Protein AF-A0A955PQR2-F1 (afdb_monomer_lite)

Sequence (74 aa):
MFLRSLVCLVLFGAISAQGAVTFESLLSEMTQLESLAKYPDPPYKTVQFSSTDRRSTAPYAPEWYANSDGFGKE

Structure (mmCIF, N/CA/C/O backbone):
data_AF-A0A955PQR2-F1
#
_entry.id   AF-A0A955PQR2-F1
#
loop_
_atom_site.group_PDB
_atom_site.id
_atom_site.type_symbol
_atom_site.label_atom_id
_atom_site.label_alt_id
_atom_site.label_comp_id
_atom_site.label_asym_id
_atom_site.label_entity_id
_atom_site.label_seq_id
_atom_site.pdbx_PDB_ins_code
_atom_site.Cartn_x
_atom_site.Cartn_y
_atom_site.Cartn_z
_atom_site.occupancy
_atom_site.B_iso_or_equiv
_atom_site.auth_seq_id
_atom_site.auth_comp_id
_atom_site.auth_asym_id
_atom_site.auth_atom_id
_atom_site.pdbx_PDB_model_num
ATOM 1 N N . MET A 1 1 ? -40.125 -16.328 23.609 1.00 56.22 1 MET A N 1
ATOM 2 C CA . MET A 1 1 ? -39.992 -15.556 22.351 1.00 56.22 1 MET A CA 1
ATOM 3 C C . MET A 1 1 ? -39.201 -14.262 22.551 1.00 56.22 1 MET A C 1
ATOM 5 O O . MET A 1 1 ? -38.218 -14.080 21.851 1.00 56.22 1 MET A O 1
ATOM 9 N N . PHE A 1 2 ? -39.521 -13.442 23.561 1.00 55.59 2 PHE A N 1
ATOM 10 C CA . PHE A 1 2 ? -38.816 -12.182 23.870 1.00 55.59 2 PHE A CA 1
ATOM 11 C C . PHE A 1 2 ? -37.303 -12.306 24.128 1.00 55.59 2 PHE A C 1
ATOM 13 O O . PHE A 1 2 ? -36.534 -11.497 23.620 1.00 55.59 2 PHE A O 1
ATOM 20 N N . LEU A 1 3 ? -36.857 -13.350 24.837 1.00 53.62 3 LEU A N 1
ATOM 21 C CA . LEU A 1 3 ? -35.432 -13.539 25.144 1.00 53.62 3 LEU A CA 1
ATOM 22 C C . LEU A 1 3 ? -34.579 -13.824 23.892 1.00 53.62 3 LEU A C 1
ATOM 24 O O . LEU A 1 3 ? -33.427 -13.420 23.826 1.00 53.62 3 LEU A O 1
ATOM 28 N N . ARG A 1 4 ? -35.161 -14.467 22.868 1.00 54.84 4 ARG A N 1
ATOM 29 C CA . ARG A 1 4 ? -34.477 -14.732 21.590 1.00 54.84 4 ARG A CA 1
ATOM 30 C C . ARG A 1 4 ? -34.369 -13.472 20.726 1.00 54.84 4 ARG A C 1
ATOM 32 O O . ARG A 1 4 ? -33.327 -13.248 20.124 1.00 54.84 4 ARG A O 1
ATOM 39 N N . SER A 1 5 ? -35.405 -12.630 20.712 1.00 56.00 5 SER A N 1
ATOM 40 C CA . SER A 1 5 ? -35.368 -11.336 20.012 1.00 56.00 5 SER A CA 1
ATOM 41 C C . SER A 1 5 ? -34.397 -10.344 20.657 1.00 56.00 5 SER A C 1
ATOM 43 O O . SER A 1 5 ? -33.744 -9.599 19.935 1.00 56.00 5 SER A O 1
ATOM 45 N N . LEU A 1 6 ? -34.250 -10.366 21.989 1.00 55.22 6 LEU A N 1
ATOM 46 C CA . LEU A 1 6 ? -33.278 -9.524 22.696 1.00 55.22 6 LEU A CA 1
ATOM 47 C C . LEU A 1 6 ? -31.828 -9.920 22.360 1.00 55.22 6 LEU A C 1
ATOM 49 O O . LEU A 1 6 ? -30.997 -9.050 22.125 1.00 55.22 6 LEU A O 1
ATOM 53 N N . VAL A 1 7 ? -31.539 -11.225 22.263 1.00 57.66 7 VAL A N 1
ATOM 54 C CA . VAL A 1 7 ? -30.216 -11.742 21.859 1.00 57.66 7 VAL A CA 1
ATOM 55 C C . VAL A 1 7 ? -29.861 -11.327 20.426 1.00 57.66 7 VAL A C 1
ATOM 57 O O . VAL A 1 7 ? -28.734 -10.901 20.187 1.00 57.66 7 VAL A O 1
ATOM 60 N N . CYS A 1 8 ? -30.812 -11.364 19.484 1.00 54.44 8 CYS A N 1
ATOM 61 C CA . CYS A 1 8 ? -30.572 -10.865 18.122 1.00 54.44 8 CYS A CA 1
ATOM 62 C C . CYS A 1 8 ? -30.267 -9.358 18.075 1.00 54.44 8 CYS A C 1
ATOM 64 O O . CYS A 1 8 ? -29.470 -8.937 17.241 1.00 54.44 8 CYS A O 1
ATOM 66 N N . LEU A 1 9 ? -30.870 -8.551 18.957 1.00 53.06 9 LEU A N 1
ATOM 67 C CA . LEU A 1 9 ? -30.669 -7.097 18.975 1.00 53.06 9 LEU A CA 1
ATOM 68 C C . LEU A 1 9 ? -29.271 -6.706 19.488 1.00 53.06 9 LEU A C 1
ATOM 70 O O . LEU A 1 9 ? -28.675 -5.763 18.979 1.00 53.06 9 LEU A O 1
ATOM 74 N N . VAL A 1 10 ? -28.725 -7.453 20.457 1.00 57.31 10 VAL A N 1
ATOM 75 C CA . VAL A 1 10 ? -27.363 -7.229 20.980 1.00 57.31 10 VAL A CA 1
ATOM 76 C C . VAL A 1 10 ? -26.298 -7.640 19.956 1.00 57.31 10 VAL A C 1
ATOM 78 O O . VAL A 1 10 ? -25.279 -6.969 19.832 1.00 57.31 10 VAL A O 1
ATOM 81 N N . LEU A 1 11 ? -26.546 -8.695 19.170 1.00 53.59 11 LEU A N 1
ATOM 82 C CA . LEU A 1 11 ? -25.607 -9.174 18.145 1.00 53.59 11 LEU A CA 1
ATOM 83 C C . LEU A 1 11 ? -25.517 -8.266 16.903 1.00 53.59 11 LEU A C 1
ATOM 85 O O . LEU A 1 11 ? -24.529 -8.336 16.181 1.00 53.59 11 LEU A O 1
ATOM 89 N N . PHE A 1 12 ? -26.512 -7.407 16.661 1.00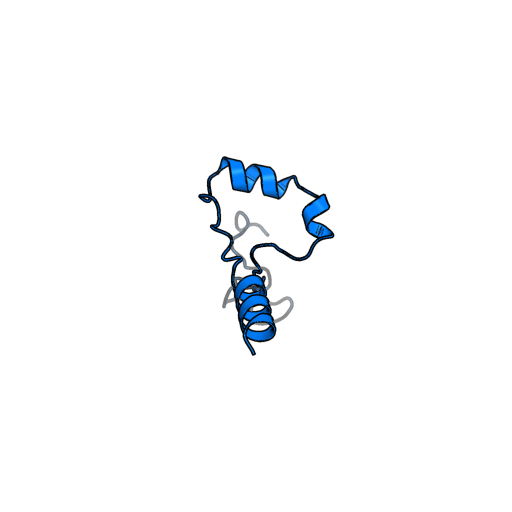 54.75 12 PHE A N 1
ATOM 90 C CA . PHE A 1 12 ? -26.526 -6.446 15.545 1.00 54.75 12 PHE A CA 1
ATOM 91 C C . PHE A 1 12 ? -26.116 -5.016 15.950 1.00 54.75 12 PHE A C 1
ATOM 93 O O . PHE A 1 12 ? -26.099 -4.123 15.106 1.00 54.75 12 PHE A O 1
ATOM 100 N N . GLY A 1 13 ? -25.824 -4.775 17.234 1.00 48.62 13 GLY A N 1
ATOM 101 C CA . GLY A 1 13 ? -25.779 -3.430 17.818 1.00 48.62 13 GLY A CA 1
ATOM 102 C C . GLY A 1 13 ? -24.445 -2.678 17.764 1.00 48.62 13 GLY A C 1
ATOM 103 O O . GLY A 1 13 ? -24.419 -1.508 18.132 1.00 48.62 13 GLY A O 1
ATOM 104 N N . ALA A 1 14 ? -23.345 -3.287 17.321 1.00 55.41 14 ALA A N 1
ATOM 105 C CA . ALA A 1 14 ? -22.053 -2.602 17.247 1.00 55.41 14 ALA A CA 1
ATOM 106 C C . ALA A 1 14 ? -21.780 -2.104 15.821 1.00 55.41 14 ALA A C 1
ATOM 108 O O . ALA A 1 14 ? -20.913 -2.617 15.119 1.00 55.41 14 ALA A O 1
ATOM 109 N N . ILE A 1 15 ? -22.528 -1.090 15.379 1.00 58.91 15 ILE A N 1
ATOM 110 C CA . ILE A 1 15 ? -22.010 -0.201 14.334 1.00 58.91 15 ILE A CA 1
ATOM 111 C C . ILE A 1 15 ? -20.932 0.627 15.030 1.00 58.91 15 ILE A C 1
ATOM 113 O O . ILE A 1 15 ? -21.236 1.607 15.710 1.00 58.91 15 ILE A O 1
ATOM 117 N N . SER A 1 16 ? -19.678 0.184 14.934 1.00 60.12 16 SER A N 1
ATOM 118 C CA . SER A 1 16 ? -18.530 0.989 15.338 1.00 60.12 16 SER A CA 1
ATOM 119 C C . SER A 1 16 ? -18.584 2.284 14.531 1.00 60.12 16 SER A C 1
ATOM 121 O O . SER A 1 16 ? -18.419 2.274 13.313 1.00 60.12 16 SER A O 1
ATOM 123 N N . ALA A 1 17 ? -18.882 3.406 15.184 1.00 57.94 17 ALA A N 1
ATOM 124 C CA . ALA A 1 17 ? -18.703 4.709 14.567 1.00 57.94 17 ALA A CA 1
ATOM 125 C C . ALA A 1 17 ? -17.196 4.894 14.367 1.00 57.94 17 ALA A C 1
ATOM 127 O O . ALA A 1 17 ? -16.471 5.121 15.336 1.00 57.94 17 ALA A O 1
ATOM 128 N N . GLN A 1 18 ? -16.711 4.729 13.134 1.00 69.44 18 GLN A N 1
ATOM 129 C CA . GLN A 1 18 ? -15.312 5.008 12.831 1.00 69.44 18 GLN A CA 1
ATOM 130 C C . GLN A 1 18 ? -15.012 6.462 13.190 1.00 69.44 18 GLN A C 1
ATOM 132 O O . GLN A 1 18 ? -15.695 7.381 12.731 1.00 69.44 18 GLN A O 1
ATOM 137 N N . GLY A 1 19 ? -13.995 6.652 14.034 1.00 74.56 19 GLY A N 1
ATOM 138 C CA . GLY A 1 19 ? -13.451 7.972 14.315 1.00 74.56 19 GLY A CA 1
ATOM 139 C C . GLY A 1 19 ? -13.034 8.667 13.019 1.00 74.56 19 GLY A C 1
ATOM 140 O O . GLY A 1 19 ? -12.792 8.024 11.996 1.00 74.56 19 GLY A O 1
ATOM 141 N N . ALA A 1 20 ? -12.971 9.997 13.048 1.00 85.62 20 ALA A N 1
ATOM 142 C CA . ALA A 1 20 ? -12.504 10.753 11.896 1.00 85.62 20 ALA A CA 1
ATOM 143 C C . ALA A 1 20 ? -11.086 10.301 11.517 1.00 85.62 20 ALA A C 1
ATOM 145 O O . ALA A 1 20 ? -10.195 10.284 12.366 1.00 85.62 20 ALA A O 1
ATOM 146 N N . VAL A 1 21 ? -10.879 9.968 10.242 1.00 88.06 21 VAL A N 1
ATOM 147 C CA . VAL A 1 21 ? -9.542 9.674 9.721 1.00 88.06 21 VAL A CA 1
ATOM 148 C C . VAL A 1 21 ? -8.786 10.994 9.627 1.00 88.06 21 VAL A C 1
ATOM 150 O O . VAL A 1 21 ? -9.112 11.862 8.816 1.00 88.06 21 VAL A O 1
ATOM 153 N N . THR A 1 22 ? -7.785 11.155 10.484 1.00 94.75 22 THR A N 1
ATOM 154 C CA . THR A 1 22 ? -6.887 12.312 10.523 1.00 94.75 22 THR A CA 1
ATOM 155 C C . THR A 1 22 ? -5.454 11.886 10.230 1.00 94.75 22 THR A C 1
ATOM 157 O O . THR A 1 22 ? -5.090 10.719 10.385 1.00 94.75 22 THR A O 1
ATOM 160 N N . PHE A 1 23 ? -4.607 12.844 9.855 1.00 95.94 23 PHE A N 1
ATOM 161 C CA . PHE A 1 23 ? -3.175 12.590 9.683 1.00 95.94 23 PHE A CA 1
ATOM 162 C C . PHE A 1 23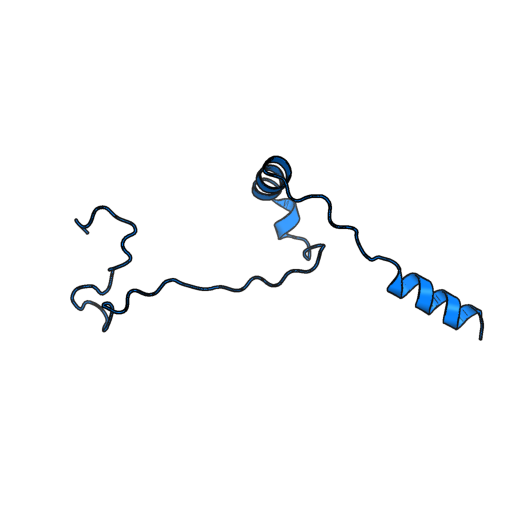 ? -2.538 11.972 10.939 1.00 95.94 23 PHE A C 1
ATOM 164 O O . PHE A 1 23 ? -1.785 11.010 10.839 1.00 95.94 23 PHE A O 1
ATOM 171 N N . GLU A 1 24 ? -2.890 12.488 12.117 1.00 95.94 24 GLU A N 1
ATOM 172 C CA . GLU A 1 24 ? -2.417 11.965 13.399 1.00 95.94 24 GLU A CA 1
ATOM 173 C C . GLU A 1 24 ? -2.840 10.506 13.616 1.00 95.94 24 GLU A C 1
ATOM 175 O O . GLU A 1 24 ? -2.001 9.682 13.974 1.00 95.94 24 GLU A O 1
ATOM 180 N N . SER A 1 25 ? -4.108 10.169 13.3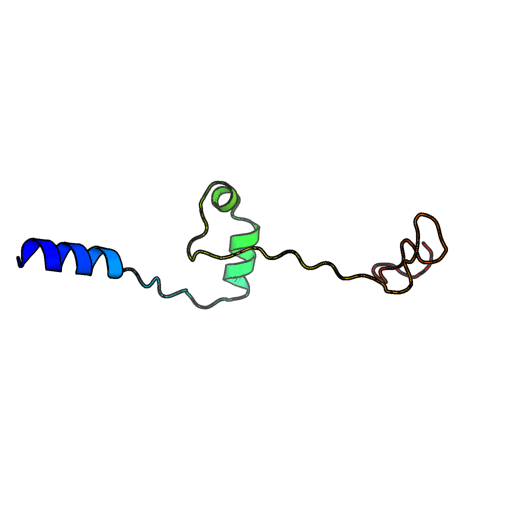39 1.00 90.56 25 SER A N 1
ATOM 181 C CA . SER A 1 25 ? -4.597 8.791 13.488 1.00 90.56 25 SER A CA 1
ATOM 182 C C . SER A 1 25 ? -3.849 7.810 12.581 1.00 90.56 25 SER A C 1
ATOM 184 O O . SER A 1 25 ? -3.417 6.759 13.045 1.00 90.56 25 SER A O 1
ATOM 186 N N . LEU A 1 26 ? -3.592 8.195 11.326 1.00 91.81 26 LEU A N 1
ATOM 187 C CA . LEU A 1 26 ? -2.848 7.372 10.371 1.00 91.81 26 LEU A CA 1
ATOM 188 C C . LEU A 1 26 ? -1.386 7.197 10.794 1.00 91.81 26 LEU A C 1
ATOM 190 O O . LEU A 1 26 ? -0.844 6.096 10.729 1.00 91.81 26 LEU A O 1
ATOM 194 N N . LEU A 1 27 ? -0.744 8.274 11.252 1.00 95.38 27 LEU A N 1
ATOM 195 C CA . LEU A 1 27 ? 0.638 8.215 11.721 1.00 95.38 27 LEU A CA 1
ATOM 196 C C . LEU A 1 27 ? 0.772 7.312 12.954 1.00 95.38 27 LEU A C 1
ATOM 198 O O . LEU A 1 27 ? 1.735 6.554 13.061 1.00 95.38 27 LEU A O 1
ATOM 202 N N . SER A 1 28 ? -0.202 7.367 13.864 1.00 93.38 28 SER A N 1
ATOM 203 C CA . SER A 1 28 ? -0.256 6.478 15.022 1.00 93.38 28 SER A CA 1
ATOM 204 C C . SER A 1 28 ? -0.403 5.014 14.594 1.00 93.38 28 SER A C 1
ATOM 206 O O . SER A 1 28 ? 0.412 4.187 15.012 1.00 93.38 28 SER A O 1
ATOM 208 N N . GLU A 1 29 ? -1.341 4.706 13.690 1.00 90.06 29 GLU A N 1
ATOM 209 C CA . GLU A 1 29 ? -1.544 3.352 13.150 1.00 90.06 29 GLU A CA 1
ATOM 210 C C . GLU A 1 29 ? -0.275 2.770 12.511 1.00 90.06 29 GLU A C 1
ATOM 212 O O . GLU A 1 29 ? 0.065 1.616 12.770 1.00 90.06 29 GLU A O 1
ATOM 217 N N . MET A 1 30 ? 0.486 3.564 11.745 1.00 92.81 30 MET A N 1
ATOM 218 C CA . MET A 1 30 ? 1.739 3.115 11.110 1.00 92.81 30 MET A CA 1
ATOM 219 C C . MET A 1 30 ? 2.791 2.602 12.107 1.00 92.81 30 MET A C 1
ATOM 221 O O . MET A 1 30 ? 3.679 1.840 11.725 1.00 92.81 30 MET A O 1
ATOM 225 N N . THR A 1 31 ? 2.713 3.019 13.373 1.00 95.12 31 THR A N 1
ATOM 226 C CA . THR A 1 31 ? 3.646 2.607 14.436 1.00 95.12 31 THR A CA 1
ATOM 227 C C . THR A 1 31 ? 3.076 1.534 15.366 1.00 95.12 31 THR A C 1
ATOM 229 O O . THR A 1 31 ? 3.793 1.017 16.224 1.00 95.12 31 THR A O 1
ATOM 232 N N . GLN A 1 32 ? 1.807 1.157 15.189 1.00 93.38 32 GLN A N 1
ATOM 233 C CA . GLN A 1 32 ? 1.078 0.282 16.098 1.00 93.38 32 GLN A CA 1
ATOM 234 C C . GLN A 1 32 ? 1.252 -1.200 15.737 1.00 93.38 32 GLN A C 1
ATOM 236 O O . GLN A 1 32 ? 0.384 -1.831 15.131 1.00 93.38 32 GLN A O 1
ATOM 241 N N . LEU A 1 33 ? 2.395 -1.780 16.110 1.00 93.50 33 LEU A N 1
ATOM 242 C CA . LEU A 1 33 ? 2.778 -3.147 15.727 1.00 93.50 33 LEU A CA 1
ATOM 243 C C . LEU A 1 33 ? 1.829 -4.234 16.253 1.00 93.50 33 LEU A C 1
ATOM 245 O O . LEU A 1 33 ? 1.680 -5.276 15.615 1.00 93.50 33 LEU A O 1
ATOM 249 N N . GLU A 1 34 ? 1.155 -4.016 17.384 1.00 93.75 34 GLU A N 1
ATOM 250 C CA . GLU A 1 34 ? 0.192 -4.978 17.927 1.00 93.75 34 GLU A CA 1
ATOM 251 C C . GLU A 1 34 ? -1.031 -5.189 17.024 1.00 93.75 34 GLU A C 1
ATOM 253 O O . GLU A 1 34 ? -1.709 -6.211 17.149 1.00 93.75 34 GLU A O 1
ATOM 258 N N . SER A 1 35 ? -1.316 -4.248 16.114 1.00 87.44 35 SER A N 1
ATOM 259 C CA . SER A 1 35 ? -2.410 -4.365 15.144 1.00 87.44 35 SER A CA 1
ATOM 260 C C . SER A 1 35 ? -2.177 -5.510 14.153 1.00 87.44 35 SER A C 1
ATOM 262 O O . SER A 1 35 ? -3.133 -6.160 13.741 1.00 87.44 35 SER A O 1
ATOM 264 N N . LEU A 1 36 ? -0.914 -5.847 13.860 1.00 88.38 36 LEU A N 1
ATOM 265 C CA . LEU A 1 36 ? -0.535 -6.927 12.940 1.00 88.38 36 LEU A CA 1
ATOM 266 C C . LEU A 1 36 ? -0.954 -8.317 13.440 1.00 88.38 36 LEU A C 1
ATOM 268 O O . LEU A 1 36 ? -1.108 -9.242 12.646 1.00 88.38 36 LEU A O 1
ATOM 272 N N . ALA A 1 37 ? -1.129 -8.473 14.755 1.00 94.44 37 ALA A N 1
ATOM 273 C CA . ALA A 1 37 ? -1.554 -9.722 15.384 1.00 94.44 37 ALA A CA 1
ATOM 274 C C . ALA A 1 37 ? -3.078 -9.805 15.596 1.00 94.44 37 ALA A C 1
ATOM 276 O O . ALA A 1 37 ? -3.567 -10.797 16.140 1.00 94.44 37 ALA A O 1
ATOM 277 N N . LYS A 1 38 ? -3.834 -8.767 15.212 1.00 89.31 38 LYS A N 1
ATOM 278 C CA . LYS A 1 38 ? -5.281 -8.667 15.427 1.00 89.31 38 LYS A CA 1
ATOM 279 C C . LYS A 1 38 ? -6.022 -8.664 14.094 1.00 89.31 38 LYS A C 1
ATOM 281 O O . LYS A 1 38 ? -5.508 -8.214 13.076 1.00 89.31 38 LYS A O 1
ATOM 286 N N . TYR A 1 39 ? -7.258 -9.157 14.111 1.00 88.19 39 TYR A N 1
ATOM 287 C CA . TYR A 1 39 ? -8.156 -8.950 12.980 1.00 88.19 39 TYR A CA 1
ATOM 288 C C . TYR A 1 39 ? -8.545 -7.463 12.918 1.00 88.19 39 TYR A C 1
ATOM 290 O O . TYR A 1 39 ? -8.794 -6.884 13.980 1.00 88.19 39 TYR A O 1
ATOM 298 N N . PRO A 1 40 ? -8.580 -6.838 11.729 1.00 84.56 40 PRO A N 1
ATOM 299 C CA . PRO A 1 40 ? -8.868 -5.416 11.622 1.00 84.56 40 PRO A CA 1
ATOM 300 C C . PRO A 1 40 ? -10.278 -5.078 12.117 1.00 84.56 40 PRO A C 1
ATOM 302 O O . PRO A 1 40 ? -11.246 -5.769 11.793 1.00 84.56 40 PRO A O 1
ATOM 305 N N . ASP A 1 41 ? -10.376 -3.991 12.879 1.00 81.94 41 ASP A N 1
ATOM 306 C CA . ASP A 1 41 ? -11.627 -3.376 13.323 1.00 81.94 41 ASP A CA 1
ATOM 307 C C . ASP A 1 41 ? -11.544 -1.863 13.034 1.00 81.94 41 ASP A C 1
ATOM 309 O O . ASP A 1 41 ? -10.746 -1.168 13.665 1.00 81.94 41 ASP A O 1
ATOM 313 N N . PRO A 1 42 ? -12.273 -1.350 12.028 1.00 79.69 42 PRO A N 1
ATOM 314 C CA . PRO A 1 42 ? -13.305 -2.048 11.272 1.00 79.69 42 PRO A CA 1
ATOM 315 C C . PRO A 1 42 ? -12.708 -3.098 10.324 1.00 79.69 42 PRO A C 1
ATOM 317 O O . PRO A 1 42 ? -11.587 -2.926 9.837 1.00 79.69 42 PRO A O 1
ATOM 320 N N . PRO A 1 43 ? -13.462 -4.158 9.989 1.00 83.81 43 PRO A N 1
ATOM 321 C CA . PRO A 1 43 ? -13.044 -5.101 8.967 1.00 83.81 43 PRO A CA 1
ATOM 322 C C . PRO A 1 43 ? -12.797 -4.381 7.641 1.00 83.81 43 PRO A C 1
ATOM 324 O O . PRO A 1 43 ? -13.704 -3.774 7.069 1.00 83.81 43 PRO A O 1
ATOM 327 N N . TYR A 1 44 ? -11.578 -4.483 7.122 1.00 82.50 44 TYR A N 1
ATOM 328 C CA . TYR A 1 44 ? -11.235 -4.016 5.785 1.00 82.50 44 TYR A CA 1
ATOM 329 C C . TYR A 1 44 ? -10.618 -5.145 4.966 1.00 82.50 44 TYR A C 1
ATOM 331 O O . TYR A 1 44 ? -10.067 -6.114 5.491 1.00 82.50 44 TYR A O 1
ATOM 339 N N . LYS A 1 45 ? -10.717 -5.016 3.642 1.00 86.62 45 LYS A N 1
ATOM 340 C CA . LYS A 1 45 ? -10.061 -5.919 2.700 1.00 86.62 45 LYS A CA 1
ATOM 341 C C . LYS A 1 45 ? -8.864 -5.211 2.089 1.00 86.62 45 LYS A C 1
ATOM 343 O O . LYS A 1 45 ? -9.035 -4.239 1.359 1.00 86.62 45 LYS A O 1
ATOM 348 N N . THR A 1 46 ? -7.669 -5.741 2.321 1.00 84.19 46 THR A N 1
ATOM 349 C CA . THR A 1 46 ? -6.490 -5.335 1.555 1.00 84.19 46 THR A CA 1
ATOM 350 C C . THR A 1 46 ? -6.649 -5.825 0.123 1.00 84.19 46 THR A C 1
ATOM 352 O O . THR A 1 46 ? -6.802 -7.024 -0.123 1.00 84.19 46 THR A O 1
ATOM 355 N N . VAL A 1 47 ? -6.629 -4.901 -0.832 1.00 91.12 47 VAL A N 1
ATOM 356 C CA . VAL A 1 47 ? -6.620 -5.223 -2.258 1.00 91.12 47 VAL A CA 1
ATOM 357 C C . VAL A 1 47 ? -5.293 -4.748 -2.819 1.00 91.12 47 VAL A C 1
ATOM 359 O O . VAL A 1 47 ? -4.990 -3.559 -2.772 1.00 91.12 47 VAL A O 1
ATOM 362 N N . GLN A 1 48 ? -4.485 -5.682 -3.317 1.00 86.62 48 GLN A N 1
ATOM 363 C CA . GLN A 1 48 ? -3.253 -5.324 -4.001 1.00 86.62 48 GLN A CA 1
ATOM 364 C C . GLN A 1 48 ? -3.558 -4.962 -5.448 1.00 86.62 48 GLN A C 1
ATOM 366 O O . GLN A 1 48 ? -4.037 -5.785 -6.226 1.00 86.62 48 GLN A O 1
ATOM 371 N N . PHE A 1 49 ? -3.242 -3.720 -5.790 1.00 82.75 49 PHE A N 1
ATOM 372 C CA . PHE A 1 49 ? -3.124 -3.259 -7.160 1.00 82.75 49 PHE A CA 1
ATOM 373 C 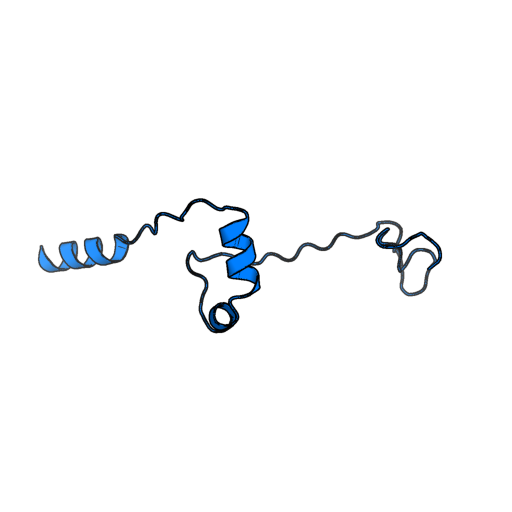C . PHE A 1 49 ? -1.662 -2.900 -7.387 1.00 82.75 49 PHE A C 1
ATOM 375 O O . PHE A 1 49 ? -1.064 -2.193 -6.577 1.00 82.75 49 PHE A O 1
ATOM 382 N N . SER A 1 50 ? -1.096 -3.374 -8.488 1.00 77.12 50 SER A N 1
ATOM 383 C CA . SER A 1 50 ? 0.208 -2.915 -8.952 1.00 77.12 50 SER A CA 1
ATOM 384 C C . SER A 1 50 ? 0.006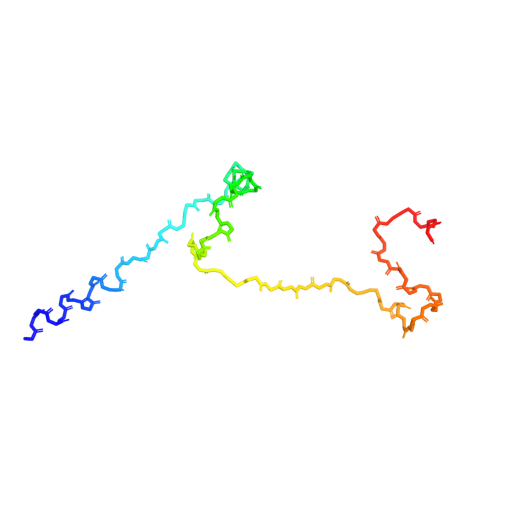 -2.024 -10.163 1.00 77.12 50 SER A C 1
ATOM 386 O O . SER A 1 50 ? -0.781 -2.342 -11.057 1.00 77.12 50 SER A O 1
ATOM 388 N N . SER A 1 51 ? 0.734 -0.911 -10.199 1.00 77.06 51 SER A N 1
ATOM 389 C CA . SER A 1 51 ? 0.961 -0.204 -11.454 1.00 77.06 51 SER A CA 1
ATOM 390 C C . SER A 1 51 ? 1.787 -1.115 -12.365 1.00 77.06 51 SER A C 1
ATOM 392 O O . SER A 1 51 ? 2.726 -1.760 -11.900 1.00 77.06 51 SER A O 1
ATOM 394 N N . THR A 1 52 ? 1.425 -1.207 -13.641 1.00 79.81 52 THR A N 1
ATOM 395 C CA . THR A 1 52 ? 2.205 -1.930 -14.652 1.00 79.81 52 THR A CA 1
ATOM 396 C C . THR A 1 52 ? 2.542 -0.968 -15.780 1.00 79.81 52 THR A C 1
ATOM 398 O O . THR A 1 52 ? 1.660 -0.272 -16.294 1.00 79.81 52 THR A O 1
ATOM 401 N N . ASP A 1 53 ? 3.819 -0.905 -16.154 1.00 86.44 53 ASP A N 1
ATOM 402 C CA . ASP A 1 53 ? 4.224 -0.212 -17.369 1.00 86.44 53 ASP A CA 1
ATOM 403 C C . ASP A 1 53 ? 3.908 -1.104 -18.571 1.00 86.44 53 ASP A C 1
ATOM 405 O O . ASP A 1 53 ? 4.396 -2.228 -18.690 1.00 86.44 53 ASP A O 1
ATOM 409 N N . ARG A 1 54 ? 3.086 -0.588 -19.489 1.00 89.25 54 ARG A N 1
ATOM 410 C CA . ARG A 1 54 ? 2.666 -1.312 -20.698 1.00 89.25 54 ARG A CA 1
ATOM 411 C C . ARG A 1 54 ? 3.823 -1.604 -21.658 1.00 89.25 54 ARG A C 1
ATOM 413 O O . ARG A 1 54 ? 3.649 -2.410 -22.566 1.00 89.25 54 ARG A O 1
ATOM 420 N N . ARG A 1 55 ? 4.971 -0.943 -21.487 1.00 87.75 55 ARG A N 1
ATOM 421 C CA . ARG A 1 55 ? 6.200 -1.190 -22.251 1.00 87.75 55 ARG A CA 1
ATOM 422 C C . ARG A 1 55 ? 6.947 -2.438 -21.772 1.00 87.75 55 ARG A C 1
ATOM 424 O O . ARG A 1 55 ? 7.723 -2.991 -22.542 1.00 87.75 55 ARG A O 1
ATOM 431 N N . SER A 1 56 ? 6.684 -2.919 -20.554 1.00 90.69 56 SER A N 1
ATOM 432 C CA . SER A 1 56 ? 7.264 -4.159 -20.030 1.00 90.69 56 SER A CA 1
ATOM 433 C C . SER A 1 56 ? 6.573 -5.376 -20.661 1.00 90.69 56 SER A C 1
ATOM 435 O O . SER A 1 56 ? 5.553 -5.866 -20.179 1.00 90.69 56 SER A O 1
ATOM 437 N N . THR A 1 57 ? 7.090 -5.840 -21.804 1.00 91.25 57 THR A N 1
ATOM 438 C CA . THR A 1 57 ? 6.436 -6.884 -22.618 1.00 91.25 57 THR A CA 1
ATOM 439 C C . THR A 1 57 ? 6.996 -8.292 -22.425 1.00 91.25 57 THR A C 1
ATOM 441 O O . THR A 1 57 ? 6.287 -9.262 -22.687 1.00 91.25 57 THR A O 1
ATOM 444 N N . ALA A 1 58 ? 8.265 -8.436 -22.027 1.00 93.12 58 ALA A N 1
ATOM 445 C CA . ALA A 1 58 ? 8.914 -9.738 -21.857 1.00 93.12 58 ALA A CA 1
ATOM 446 C C . ALA A 1 58 ? 10.126 -9.664 -20.910 1.00 93.12 58 ALA A C 1
ATOM 448 O O . ALA A 1 58 ? 10.803 -8.632 -20.897 1.00 93.12 58 ALA A O 1
ATOM 449 N N . PRO A 1 59 ? 10.438 -10.745 -20.163 1.00 91.81 59 PRO A N 1
ATOM 450 C CA . PRO A 1 59 ? 11.594 -10.791 -19.271 1.00 91.81 59 PRO A CA 1
ATOM 451 C C . PRO A 1 59 ? 12.881 -10.358 -19.967 1.00 91.81 59 PRO A C 1
ATOM 453 O O . PRO A 1 59 ? 13.200 -10.874 -21.037 1.00 91.81 59 PRO A O 1
ATOM 456 N N . TYR A 1 60 ? 13.620 -9.435 -19.344 1.00 89.31 60 TYR A N 1
ATOM 457 C CA . TYR A 1 60 ? 14.905 -8.913 -19.834 1.00 89.31 60 TYR A CA 1
ATOM 458 C C . TYR A 1 60 ? 14.858 -8.169 -21.181 1.00 89.31 60 TYR A C 1
ATOM 460 O O . TYR A 1 60 ? 15.907 -7.825 -21.724 1.00 89.31 60 TYR A O 1
ATOM 468 N N . ALA A 1 61 ? 13.671 -7.898 -21.728 1.00 91.50 61 ALA A N 1
ATOM 469 C CA . ALA A 1 61 ? 13.527 -6.991 -22.859 1.00 91.50 61 ALA A CA 1
ATOM 470 C C . ALA A 1 61 ? 13.785 -5.534 -22.421 1.00 91.50 61 ALA A C 1
ATOM 472 O O . ALA A 1 61 ? 13.696 -5.224 -21.226 1.00 91.50 61 ALA A O 1
ATOM 473 N N . PRO A 1 62 ? 14.066 -4.615 -23.365 1.00 90.31 62 PRO A N 1
ATOM 474 C CA . PRO A 1 62 ? 14.032 -3.186 -23.072 1.00 90.31 62 PRO A CA 1
ATOM 475 C C . PRO A 1 62 ? 12.728 -2.807 -22.361 1.00 90.31 62 PRO A C 1
ATOM 477 O O . PRO A 1 62 ? 11.675 -3.359 -22.674 1.00 90.31 62 PRO A O 1
ATOM 480 N N . GLU A 1 63 ? 12.803 -1.881 -21.404 1.00 88.00 63 GLU A N 1
ATOM 481 C CA . GLU A 1 63 ? 11.663 -1.430 -20.586 1.00 88.00 63 GLU A CA 1
ATOM 482 C C . GLU A 1 63 ? 11.054 -2.488 -19.643 1.00 88.00 63 GLU A C 1
ATOM 484 O O . GLU A 1 63 ? 10.035 -2.226 -19.009 1.00 88.00 63 GLU A O 1
ATOM 489 N N . TRP A 1 64 ? 11.667 -3.667 -19.476 1.00 87.50 64 TRP A N 1
ATOM 490 C CA . TRP A 1 64 ? 11.171 -4.680 -18.532 1.00 87.50 64 TRP A CA 1
ATOM 491 C C . TRP A 1 64 ? 11.056 -4.149 -17.093 1.00 87.50 64 TRP A C 1
ATOM 493 O O . TRP A 1 64 ? 10.074 -4.433 -16.405 1.00 87.50 64 TRP A O 1
ATOM 503 N N . TYR A 1 65 ? 12.040 -3.351 -16.669 1.00 84.06 65 TYR A N 1
ATOM 504 C CA . TYR A 1 65 ? 12.087 -2.694 -15.359 1.00 84.06 65 TYR A CA 1
ATOM 505 C C . TYR A 1 65 ? 11.520 -1.270 -15.377 1.00 84.06 65 TYR A C 1
ATOM 507 O O . TYR A 1 65 ? 11.659 -0.547 -14.397 1.00 84.06 65 TYR A O 1
ATOM 515 N N . ALA A 1 66 ? 10.888 -0.849 -16.475 1.00 84.31 66 ALA A N 1
ATOM 516 C CA . ALA A 1 66 ? 10.298 0.471 -16.538 1.00 84.31 66 ALA A CA 1
ATOM 517 C C . ALA A 1 66 ? 9.122 0.563 -15.559 1.00 84.31 66 ALA A C 1
ATOM 519 O O . ALA A 1 66 ? 8.156 -0.193 -15.624 1.00 84.31 66 ALA A O 1
ATOM 520 N N . ASN A 1 67 ? 9.230 1.485 -14.620 1.00 81.25 67 ASN A N 1
ATOM 521 C CA . ASN A 1 67 ? 8.226 1.756 -13.593 1.00 81.25 67 ASN A CA 1
ATOM 522 C C . ASN A 1 67 ? 8.155 3.257 -13.249 1.00 81.25 67 ASN A C 1
ATOM 524 O O . ASN A 1 67 ? 7.296 3.658 -12.465 1.00 81.25 67 ASN A O 1
ATOM 528 N N . SER A 1 68 ? 9.029 4.077 -13.855 1.00 76.81 68 SER A N 1
ATOM 529 C CA . SER A 1 68 ? 9.151 5.522 -13.628 1.00 76.81 68 SER A CA 1
ATOM 530 C C . SER A 1 68 ? 9.295 5.907 -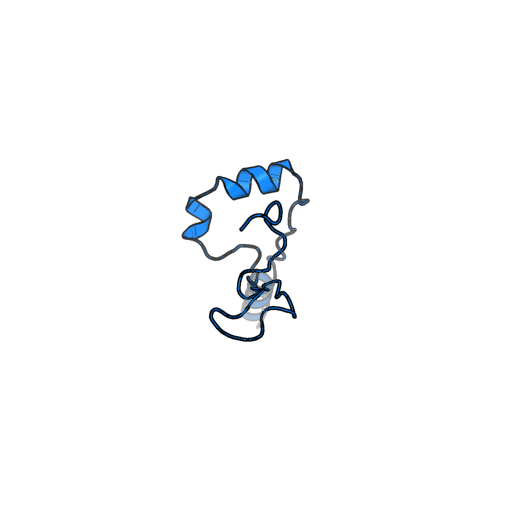12.150 1.00 76.81 68 SER A C 1
ATOM 532 O O . SER A 1 68 ? 8.919 7.017 -11.775 1.00 76.81 68 SER A O 1
ATOM 534 N N . ASP A 1 69 ? 9.819 5.006 -11.313 1.00 78.75 69 ASP A N 1
ATOM 535 C CA . ASP A 1 69 ? 10.072 5.277 -9.895 1.00 78.75 69 ASP A CA 1
ATOM 536 C C . ASP A 1 69 ? 11.489 5.824 -9.629 1.00 78.75 69 ASP A C 1
ATOM 538 O O . ASP A 1 69 ? 11.770 6.291 -8.522 1.00 78.75 69 ASP A O 1
ATOM 542 N N . GLY A 1 70 ? 12.346 5.835 -10.659 1.00 72.31 70 GLY A N 1
ATOM 543 C CA . GLY A 1 70 ? 13.707 6.367 -10.651 1.00 72.31 70 GLY A CA 1
ATOM 544 C C . GLY A 1 70 ? 13.910 7.647 -11.477 1.00 72.31 70 GLY A C 1
ATOM 545 O O . GLY A 1 70 ? 12.976 8.332 -11.894 1.00 72.31 70 GLY A O 1
ATOM 546 N N . PHE A 1 71 ? 15.182 7.983 -11.719 1.00 71.12 71 PHE A N 1
ATOM 547 C CA . PHE A 1 71 ? 15.594 9.138 -12.534 1.00 71.12 71 PHE A CA 1
ATOM 548 C C . PHE A 1 71 ? 15.865 8.766 -14.005 1.00 71.12 71 PHE A C 1
ATOM 550 O O . PHE A 1 71 ? 16.419 9.587 -14.742 1.00 71.12 71 PHE A O 1
ATOM 557 N N . GLY A 1 72 ? 15.505 7.551 -14.441 1.00 58.06 72 GLY A N 1
ATOM 558 C CA . GLY A 1 72 ? 15.665 7.100 -15.825 1.00 58.06 72 GLY A CA 1
ATOM 559 C C . GLY A 1 72 ? 17.118 6.822 -16.216 1.00 58.06 72 GLY A C 1
ATOM 560 O O . GLY A 1 72 ? 17.507 7.088 -17.354 1.00 58.06 72 GLY A O 1
ATOM 561 N N . LYS A 1 73 ? 17.938 6.361 -15.262 1.00 58.91 73 LYS A N 1
ATOM 562 C CA . LYS A 1 73 ? 19.335 5.934 -15.501 1.00 58.91 73 LYS A CA 1
ATOM 563 C C . LYS A 1 73 ? 19.594 4.470 -15.130 1.00 58.91 73 LYS A C 1
ATOM 565 O O . LYS A 1 73 ? 20.731 4.018 -15.260 1.00 58.91 73 LYS A O 1
ATOM 570 N N . GLU A 1 74 ? 18.572 3.792 -14.622 1.00 61.56 74 GLU A N 1
ATOM 571 C CA . GLU A 1 74 ? 18.486 2.341 -14.465 1.00 61.56 74 GLU A CA 1
ATOM 572 C C . GLU A 1 74 ? 18.408 1.585 -15.801 1.00 61.56 74 GLU A C 1
ATOM 574 O O . GLU A 1 74 ? 17.870 2.143 -16.786 1.00 61.56 74 GLU A O 1
#

Secondary structure (DSSP, 8-state):
-HHHHHHHHHHT-----PPP--HHHHHHHHH-GGGGGS--SS-----------TT--STTSTTTT--S-S-S--

Foldseek 3Di:
DVVVVVVVCVVVPPPPPDDDDDPVVVVVVVPPVVVVVDQDVVHDDDDDDDDDDPVLDDPPDPCVVPDPPDPPPD

pLDDT: mean 78.47, std 14.82, range [48.62, 95.94]

Radius of gyration: 23.05 Å; chains: 1; bounding box: 59×28×48 Å